Protein AF-A0A2H2ZVV7-F1 (afdb_monomer)

pLDDT: mean 85.09, std 10.77, range [51.97, 97.06]

Mean predicted aligned error: 5.55 Å

Secondary structure (DSSP, 8-state):
-PPPPPEEGGGS-SSPEEEEE-S-EEEEETTEEEEEES-EEEEE--SS------SS----STTSEEEETTEEPEEPSSSSS--EE-TTEESB--BTTBTTSPB-

Solvent-accessible surface area (backbone atoms only — not comparable to full-atom values): 6437 Å² total; per-residue (Å²): 132,84,86,67,76,74,40,52,39,80,74,36,47,84,75,63,44,78,39,83,39,72,58,42,38,38,34,33,48,95,92,40,80,77,48,78,45,46,83,47,73,46,78,41,52,35,94,62,78,84,82,76,90,61,104,63,93,82,77,58,47,74,90,44,54,41,28,52,69,84,40,67,53,48,49,40,54,63,86,82,68,49,48,66,42,46,93,36,42,31,42,75,51,55,31,70,66,35,92,73,32,67,70,80

Nearest PDB structures (foldseek):
  8awp-assembly1_A  TM=3.357E-01  e=6.241E+00  Thermotoga maritima
  8awo-assembly1_A  TM=3.394E-01  e=7.426E+00  Thermotoga maritima
  3cew-assembly1_A  TM=3.267E-01  e=7.426E+00  Bacteroides fragilis NCTC 9343
  4h87-assembly2_A  TM=2.292E-01  e=3.299E+00  Homo sapiens

Structure (mmCIF, N/CA/C/O backbone):
data_AF-A0A2H2ZVV7-F1
#
_entry.id   AF-A0A2H2ZVV7-F1
#
loop_
_atom_site.group_PDB
_atom_site.id
_atom_site.type_symbol
_atom_site.label_atom_id
_atom_site.label_alt_id
_atom_site.label_comp_id
_atom_site.label_asym_id
_atom_site.label_entity_id
_atom_site.label_seq_id
_atom_site.pdbx_PDB_ins_code
_atom_site.Cartn_x
_atom_site.Cartn_y
_atom_site.Cartn_z
_atom_site.occupancy
_atom_site.B_iso_or_equiv
_atom_site.auth_seq_id
_atom_site.auth_comp_id
_atom_site.auth_asym_id
_atom_site.auth_atom_id
_atom_site.pdbx_PDB_model_num
ATOM 1 N N . MET A 1 1 ? 1.346 17.778 11.876 1.00 51.97 1 MET A N 1
ATOM 2 C CA . MET A 1 1 ? 1.511 16.636 10.957 1.00 51.97 1 MET A CA 1
ATOM 3 C C . MET A 1 1 ? 2.997 16.360 10.882 1.00 51.97 1 MET A C 1
ATOM 5 O O . MET A 1 1 ? 3.740 17.299 10.630 1.00 51.97 1 MET A O 1
ATOM 9 N N . THR A 1 2 ? 3.435 15.151 11.218 1.00 62.09 2 THR A N 1
ATOM 10 C CA . THR A 1 2 ? 4.847 14.771 11.095 1.00 62.09 2 THR A CA 1
ATOM 11 C C . THR A 1 2 ? 5.166 14.650 9.611 1.00 62.09 2 THR A C 1
ATOM 13 O O . THR A 1 2 ? 4.434 13.977 8.887 1.00 62.09 2 THR A O 1
ATOM 16 N N . GLU A 1 3 ? 6.201 15.341 9.149 1.00 74.25 3 GLU A N 1
ATOM 17 C CA . GLU A 1 3 ? 6.655 15.251 7.763 1.00 74.25 3 GLU A CA 1
ATOM 18 C C . GLU A 1 3 ? 7.143 13.819 7.498 1.00 74.25 3 GLU A C 1
ATOM 20 O O . GLU A 1 3 ? 8.014 13.314 8.210 1.00 74.25 3 GLU A O 1
ATOM 25 N N . LYS A 1 4 ? 6.518 13.125 6.540 1.00 82.50 4 LYS A N 1
ATOM 26 C CA . LYS A 1 4 ? 6.884 11.749 6.185 1.00 82.50 4 LYS A CA 1
ATOM 27 C C . LYS A 1 4 ? 8.104 11.780 5.274 1.00 82.50 4 LYS A C 1
ATOM 29 O O . LYS A 1 4 ? 8.136 12.537 4.306 1.00 82.50 4 LYS A O 1
ATOM 34 N N . THR A 1 5 ? 9.096 10.942 5.557 1.00 89.62 5 THR A N 1
ATOM 35 C CA . THR A 1 5 ? 10.221 10.744 4.639 1.00 89.62 5 THR A CA 1
ATOM 36 C C . THR A 1 5 ? 9.702 10.184 3.319 1.00 89.62 5 THR A C 1
ATOM 38 O O . THR A 1 5 ? 9.052 9.141 3.307 1.00 89.62 5 THR A O 1
ATOM 41 N N . LYS A 1 6 ? 9.992 10.880 2.217 1.00 92.94 6 LYS A N 1
ATOM 42 C CA . LYS A 1 6 ? 9.621 10.436 0.873 1.00 92.94 6 LYS A CA 1
ATOM 43 C C . LYS A 1 6 ? 10.406 9.190 0.465 1.00 92.94 6 LYS A C 1
ATOM 45 O O . LYS A 1 6 ? 11.605 9.084 0.725 1.00 92.94 6 LYS A O 1
ATOM 50 N N . LEU A 1 7 ? 9.720 8.260 -0.188 1.00 92.44 7 LEU A N 1
ATOM 51 C CA . LEU A 1 7 ? 10.256 7.010 -0.704 1.00 92.44 7 LEU A CA 1
ATOM 52 C C . LEU A 1 7 ? 9.967 6.920 -2.196 1.00 92.44 7 LEU A C 1
ATOM 54 O O . LEU A 1 7 ? 8.820 6.957 -2.633 1.00 92.44 7 LEU A O 1
ATOM 58 N N . ASN A 1 8 ? 11.021 6.751 -2.978 1.00 91.75 8 ASN A N 1
ATOM 59 C CA . ASN A 1 8 ? 10.912 6.681 -4.421 1.00 91.75 8 ASN A CA 1
ATOM 60 C C . ASN A 1 8 ? 10.678 5.231 -4.873 1.00 91.75 8 ASN A C 1
ATOM 62 O O . ASN A 1 8 ? 11.524 4.371 -4.614 1.00 91.75 8 ASN A O 1
ATOM 66 N N . VAL A 1 9 ? 9.576 4.945 -5.574 1.00 89.56 9 VAL A N 1
ATOM 67 C CA . VAL A 1 9 ? 9.227 3.573 -6.005 1.00 89.56 9 VAL A CA 1
ATOM 68 C C . VAL A 1 9 ? 10.294 2.943 -6.909 1.00 89.56 9 VAL A C 1
ATOM 70 O O . VAL A 1 9 ? 10.529 1.734 -6.867 1.00 89.56 9 VAL A O 1
ATOM 73 N N . GLN A 1 10 ? 11.020 3.751 -7.687 1.00 89.94 10 GLN A N 1
ATOM 74 C CA . GLN A 1 10 ? 12.119 3.270 -8.527 1.00 89.94 10 GLN A CA 1
ATOM 75 C C . GLN A 1 10 ? 13.362 2.859 -7.728 1.00 89.94 10 GLN A C 1
ATOM 77 O O . GLN A 1 10 ? 14.210 2.151 -8.266 1.00 89.94 10 GLN A O 1
ATOM 82 N N . SER A 1 11 ? 13.469 3.261 -6.458 1.00 92.25 11 SER A N 1
ATOM 83 C CA . SER A 1 11 ? 14.570 2.862 -5.572 1.00 92.25 11 SER A CA 1
ATOM 84 C C . SER A 1 11 ? 14.353 1.502 -4.895 1.00 92.25 11 SER A C 1
ATOM 86 O O . SER A 1 11 ? 15.277 0.964 -4.283 1.00 92.25 11 SER A O 1
ATOM 88 N N . PHE A 1 12 ? 13.150 0.924 -4.994 1.00 90.94 12 PHE A N 1
ATOM 89 C CA . PHE A 1 12 ? 12.840 -0.365 -4.377 1.00 90.94 12 PHE A CA 1
ATOM 90 C C . PHE A 1 12 ? 13.555 -1.531 -5.081 1.00 90.94 12 PHE A C 1
ATOM 92 O O . PHE A 1 12 ? 13.735 -1.512 -6.302 1.00 90.94 12 PHE A O 1
ATOM 99 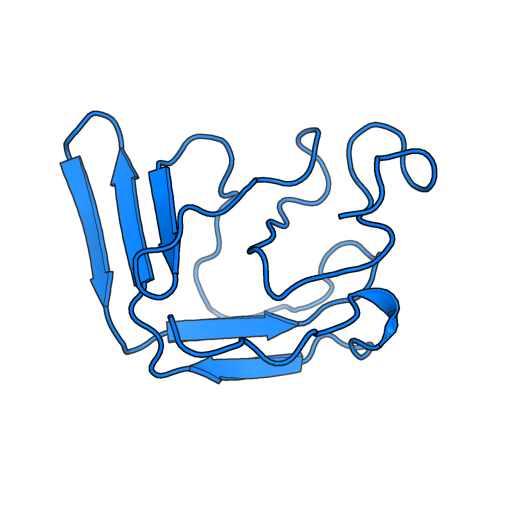N N . PRO A 1 13 ? 13.989 -2.557 -4.324 1.00 89.38 13 PRO A N 1
ATOM 100 C CA . PRO A 1 13 ? 14.871 -3.590 -4.848 1.00 89.38 13 PRO A CA 1
ATOM 101 C C . PRO A 1 13 ? 14.145 -4.597 -5.744 1.00 89.38 13 PRO A C 1
ATOM 103 O O . PRO A 1 13 ? 12.921 -4.743 -5.722 1.00 89.38 13 PRO A O 1
ATOM 106 N N . ARG A 1 14 ? 14.954 -5.356 -6.490 1.00 83.31 14 ARG A N 1
ATOM 107 C CA . ARG A 1 14 ? 14.548 -6.598 -7.147 1.00 83.31 14 ARG A CA 1
ATOM 108 C C . ARG A 1 14 ? 15.568 -7.703 -6.818 1.00 83.31 14 ARG A C 1
ATOM 110 O O . ARG A 1 14 ? 16.751 -7.477 -7.071 1.00 83.31 14 ARG A O 1
ATOM 117 N N . PRO A 1 15 ? 15.165 -8.884 -6.301 1.00 85.38 15 PRO A N 1
ATOM 118 C CA . PRO A 1 15 ? 13.795 -9.315 -5.990 1.00 85.38 15 PRO A CA 1
ATOM 119 C C . PRO A 1 15 ? 13.112 -8.420 -4.938 1.00 85.38 15 PRO A C 1
ATOM 121 O O . PRO A 1 15 ? 13.812 -7.702 -4.219 1.00 85.38 15 PRO A O 1
ATOM 124 N N . PRO A 1 16 ? 11.768 -8.422 -4.874 1.00 87.31 16 PRO A N 1
ATOM 125 C CA . PRO A 1 16 ? 11.031 -7.604 -3.920 1.00 87.31 16 PRO A CA 1
ATOM 126 C C . PRO A 1 16 ? 11.472 -7.881 -2.488 1.00 87.31 16 PRO A C 1
ATOM 128 O O . PRO A 1 16 ? 11.738 -9.023 -2.102 1.00 87.31 16 PRO A O 1
ATOM 131 N N . ARG A 1 17 ? 11.514 -6.822 -1.685 1.00 88.94 17 ARG A N 1
ATOM 132 C CA . ARG A 1 17 ? 11.879 -6.904 -0.272 1.00 88.94 17 ARG A CA 1
ATOM 133 C C . ARG A 1 17 ? 10.615 -6.939 0.571 1.00 88.94 17 ARG A C 1
ATOM 135 O O . ARG A 1 17 ? 9.772 -6.055 0.465 1.00 88.94 17 ARG A O 1
ATOM 142 N N . LEU A 1 18 ? 10.501 -7.961 1.412 1.00 88.69 18 LEU A N 1
ATOM 143 C CA . LEU A 1 18 ? 9.406 -8.102 2.362 1.00 88.69 18 LEU A CA 1
ATOM 144 C C . LEU A 1 18 ? 9.872 -7.644 3.743 1.00 88.69 18 LEU A C 1
ATOM 146 O O . LEU A 1 18 ? 10.752 -8.266 4.335 1.00 88.69 18 LEU A O 1
ATOM 150 N N . GLU A 1 19 ? 9.265 -6.587 4.264 1.00 91.81 19 GLU A N 1
ATOM 151 C CA . GLU A 1 19 ? 9.626 -6.007 5.556 1.00 91.81 19 GLU A CA 1
ATOM 152 C C . GLU A 1 19 ? 8.490 -6.160 6.551 1.00 91.81 19 GLU A C 1
ATOM 154 O O . GLU A 1 19 ? 7.329 -5.944 6.214 1.00 91.81 19 GLU A O 1
ATOM 159 N N . LYS A 1 20 ? 8.807 -6.526 7.794 1.00 93.50 20 LYS A N 1
ATOM 160 C CA . LYS A 1 20 ? 7.815 -6.464 8.866 1.00 93.50 20 LYS A CA 1
ATOM 161 C C . LYS A 1 20 ? 7.560 -4.997 9.208 1.00 93.50 20 LYS A C 1
ATOM 163 O O . LYS A 1 20 ? 8.510 -4.228 9.326 1.00 93.50 20 LYS A O 1
ATOM 168 N N . THR A 1 21 ? 6.299 -4.624 9.382 1.00 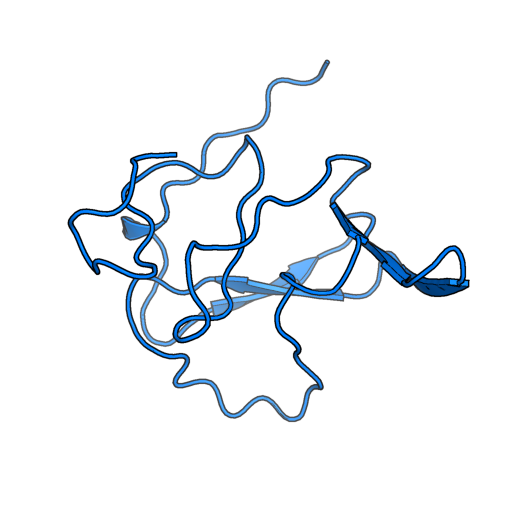93.62 21 THR A N 1
ATOM 169 C CA . THR A 1 21 ? 5.916 -3.255 9.717 1.00 93.62 21 THR A CA 1
ATOM 170 C C . THR A 1 21 ? 4.977 -3.230 10.911 1.00 93.62 21 THR A C 1
ATOM 172 O O . THR A 1 21 ? 4.121 -4.101 11.045 1.00 93.62 21 THR A O 1
ATOM 175 N N . SER A 1 22 ? 5.168 -2.234 11.776 1.00 95.94 22 SER A N 1
ATOM 176 C CA . SER A 1 22 ? 4.296 -1.939 12.916 1.00 95.94 22 SER A CA 1
ATOM 177 C C . SER A 1 22 ? 3.299 -0.820 12.619 1.00 95.94 22 SER A C 1
ATOM 179 O O . SER A 1 22 ? 2.693 -0.284 13.542 1.00 95.94 22 SER A O 1
ATOM 181 N N . ARG A 1 23 ? 3.199 -0.399 11.356 1.00 94.81 23 ARG A N 1
ATOM 182 C CA . ARG A 1 23 ? 2.254 0.627 10.915 1.00 94.81 23 ARG A CA 1
ATOM 183 C C . ARG A 1 23 ? 0.829 0.133 11.105 1.00 94.81 23 ARG A C 1
ATOM 185 O O . ARG A 1 23 ? 0.565 -1.060 10.952 1.00 94.81 23 ARG A O 1
ATOM 192 N N . HIS A 1 24 ? -0.078 1.047 11.424 1.00 97.00 24 HIS A N 1
ATOM 193 C CA . HIS A 1 24 ? -1.481 0.705 11.623 1.00 97.00 24 HIS A CA 1
ATOM 194 C C . HIS A 1 24 ? -2.144 0.479 10.267 1.00 97.00 24 HIS A C 1
ATOM 196 O O . HIS A 1 24 ? -2.284 1.416 9.483 1.00 97.00 24 HIS A O 1
ATOM 202 N N . LEU A 1 25 ? -2.535 -0.760 9.979 1.00 95.62 25 LEU A N 1
ATOM 203 C CA . LEU A 1 25 ? -3.240 -1.118 8.756 1.00 95.62 25 LEU A CA 1
ATOM 204 C C . LEU A 1 25 ? -4.705 -1.380 9.060 1.00 95.62 25 LEU A C 1
ATOM 206 O O . LEU A 1 25 ? -5.021 -2.196 9.927 1.00 95.62 25 LEU A O 1
ATOM 210 N N . ARG A 1 26 ? -5.589 -0.747 8.289 1.00 96.50 26 ARG A N 1
ATOM 211 C CA . ARG A 1 26 ? -7.032 -0.968 8.383 1.00 96.50 26 ARG A CA 1
ATOM 212 C C . ARG A 1 26 ? -7.633 -1.212 7.009 1.00 96.50 26 ARG A C 1
ATOM 214 O O . ARG A 1 26 ? -7.318 -0.492 6.066 1.00 96.50 26 ARG A O 1
ATOM 221 N N . ILE A 1 27 ? -8.489 -2.224 6.905 1.00 95.50 27 ILE A N 1
ATOM 222 C CA . ILE A 1 27 ? -9.166 -2.620 5.668 1.00 95.50 27 ILE A CA 1
ATOM 223 C C . ILE A 1 27 ? -10.657 -2.773 5.958 1.00 95.50 27 ILE A C 1
ATOM 225 O O . ILE A 1 27 ? -11.056 -3.572 6.810 1.00 95.50 27 ILE A O 1
ATOM 229 N N . THR A 1 28 ? -11.484 -2.041 5.219 1.00 95.88 28 THR A N 1
ATOM 230 C CA . THR A 1 28 ? -12.946 -2.106 5.300 1.00 95.88 28 THR A CA 1
ATOM 231 C C . THR A 1 28 ? -13.563 -2.352 3.924 1.00 95.88 28 THR A C 1
ATOM 233 O O . THR A 1 28 ? -13.026 -1.926 2.902 1.00 95.88 28 THR A O 1
ATOM 236 N N . TYR A 1 29 ? -14.711 -3.026 3.880 1.00 94.50 29 TYR A N 1
ATOM 237 C CA . TYR A 1 29 ? -15.503 -3.218 2.664 1.00 94.50 29 TYR A CA 1
ATOM 238 C C . TYR A 1 29 ? -16.986 -3.083 2.972 1.00 94.50 29 TYR A C 1
ATOM 240 O O . TYR A 1 29 ? -17.511 -3.849 3.777 1.00 94.50 29 TYR A O 1
ATOM 248 N N . LYS A 1 30 ? -17.666 -2.132 2.316 1.00 93.44 30 LYS A N 1
ATOM 249 C CA . LYS A 1 30 ? -19.101 -1.861 2.530 1.00 93.44 30 LYS A CA 1
ATOM 250 C C . LYS A 1 30 ? -19.445 -1.751 4.024 1.00 93.44 30 LYS A C 1
ATOM 252 O O . LYS A 1 30 ? -20.317 -2.463 4.514 1.00 93.44 30 LYS A O 1
ATOM 257 N N . ASP A 1 31 ? -18.684 -0.919 4.734 1.00 90.75 31 ASP A N 1
ATOM 258 C CA . ASP A 1 31 ? -18.810 -0.660 6.177 1.00 90.75 31 ASP A CA 1
ATOM 259 C C . ASP A 1 31 ? -18.504 -1.851 7.107 1.00 90.75 31 ASP A C 1
ATOM 261 O O . ASP A 1 31 ? -18.660 -1.747 8.323 1.00 90.75 31 ASP A O 1
ATOM 265 N N . VAL A 1 32 ? -18.013 -2.973 6.571 1.00 96.12 32 VAL A N 1
ATOM 266 C CA . VAL A 1 32 ? -17.545 -4.122 7.358 1.00 96.12 32 VAL A CA 1
ATOM 267 C C . VAL A 1 32 ? -16.029 -4.061 7.510 1.00 96.12 32 VAL A C 1
ATOM 269 O O . VAL A 1 32 ? -15.302 -3.982 6.518 1.00 96.12 32 VAL A O 1
ATOM 272 N N . GLU A 1 33 ? -15.540 -4.126 8.747 1.00 96.00 33 GLU A N 1
ATOM 273 C CA . GLU A 1 33 ? -14.109 -4.244 9.029 1.00 96.00 33 GLU A CA 1
ATOM 274 C C . GLU A 1 33 ? -13.617 -5.659 8.719 1.00 96.00 33 GLU A C 1
ATOM 276 O O . GLU A 1 33 ? -14.112 -6.645 9.264 1.00 96.00 33 GLU A O 1
ATOM 281 N N . ILE A 1 34 ? -12.652 -5.744 7.805 1.00 94.75 34 ILE A N 1
ATOM 282 C CA . ILE A 1 34 ? -12.025 -6.998 7.382 1.00 94.75 34 ILE A CA 1
ATOM 283 C C . ILE A 1 34 ? -10.765 -7.257 8.209 1.00 94.75 34 ILE A C 1
ATOM 285 O O . ILE A 1 34 ? -10.497 -8.397 8.584 1.00 94.75 34 ILE A O 1
ATOM 289 N N . ALA A 1 35 ? -9.993 -6.202 8.487 1.00 94.50 35 ALA A N 1
ATOM 290 C CA . ALA A 1 35 ? -8.803 -6.261 9.325 1.00 94.50 35 ALA A CA 1
ATOM 291 C C . ALA A 1 35 ? -8.456 -4.888 9.923 1.00 94.50 35 ALA A C 1
ATOM 293 O O . ALA A 1 35 ? -8.565 -3.865 9.247 1.00 94.50 35 ALA A O 1
ATOM 294 N N . ASP A 1 36 ? -7.959 -4.907 11.158 1.00 96.75 36 ASP A N 1
ATOM 295 C CA . ASP A 1 36 ? -7.296 -3.803 11.855 1.00 96.75 36 ASP A CA 1
ATOM 296 C C . ASP A 1 36 ? -6.086 -4.401 12.595 1.00 96.75 36 ASP A C 1
ATOM 298 O O . ASP A 1 36 ? -6.240 -5.312 13.414 1.00 96.75 36 ASP A O 1
ATOM 302 N N . THR A 1 37 ? -4.863 -4.007 12.226 1.00 95.88 37 THR A N 1
ATOM 303 C CA . THR A 1 37 ? -3.647 -4.647 12.745 1.00 95.88 37 THR A CA 1
ATOM 304 C C . THR A 1 37 ? -2.426 -3.732 12.729 1.00 95.88 37 THR A C 1
ATOM 306 O O . THR A 1 37 ? -2.318 -2.815 11.921 1.00 95.88 37 THR A O 1
ATOM 309 N N . HIS A 1 38 ? -1.470 -4.034 13.607 1.00 97.06 38 HIS A N 1
ATOM 310 C CA . HIS A 1 38 ? -0.094 -3.521 13.569 1.00 97.06 38 HIS A CA 1
ATOM 311 C C . HIS A 1 38 ? 0.922 -4.653 13.310 1.00 97.06 38 HIS A C 1
ATOM 313 O O . HIS A 1 38 ? 2.125 -4.452 13.429 1.00 97.06 38 HIS A O 1
ATOM 319 N N . ASP A 1 39 ? 0.459 -5.869 13.007 1.00 94.62 39 ASP A N 1
ATOM 320 C CA . ASP A 1 39 ? 1.302 -7.027 12.700 1.00 94.62 39 ASP A CA 1
ATOM 321 C C . ASP A 1 39 ? 1.141 -7.396 11.227 1.00 94.62 39 ASP A C 1
ATOM 323 O O . ASP A 1 39 ? 0.354 -8.267 10.851 1.00 94.62 39 ASP A O 1
ATOM 327 N N . ALA A 1 40 ? 1.864 -6.669 10.378 1.00 91.38 40 ALA A N 1
ATOM 328 C CA . ALA A 1 40 ? 1.772 -6.809 8.936 1.00 91.38 40 ALA A CA 1
ATOM 329 C C . ALA A 1 40 ? 3.147 -6.831 8.267 1.00 91.38 40 ALA A C 1
ATOM 331 O O . ALA A 1 40 ? 4.194 -6.608 8.883 1.00 91.38 40 ALA A O 1
ATOM 332 N N . TYR A 1 41 ? 3.130 -7.118 6.969 1.00 91.00 41 TYR A N 1
ATOM 333 C CA . TYR A 1 41 ? 4.313 -7.083 6.126 1.00 91.00 41 TYR A CA 1
ATOM 334 C C . TYR A 1 41 ? 4.093 -6.134 4.957 1.00 91.00 41 TYR A C 1
ATOM 336 O O . TYR A 1 41 ? 3.028 -6.129 4.344 1.00 91.00 41 TYR A O 1
ATOM 344 N N . TRP A 1 42 ? 5.128 -5.374 4.628 1.00 90.44 42 TRP A N 1
ATOM 345 C CA . TRP A 1 42 ? 5.171 -4.494 3.479 1.00 90.44 42 TRP A CA 1
ATOM 346 C C . TRP A 1 42 ? 6.049 -5.109 2.395 1.00 90.44 42 TRP A C 1
ATOM 348 O O . TRP A 1 42 ? 7.215 -5.427 2.631 1.00 90.44 42 TRP A O 1
ATOM 358 N N . MET A 1 43 ? 5.473 -5.316 1.213 1.00 88.31 43 MET A N 1
ATOM 359 C CA . MET A 1 43 ? 6.200 -5.781 0.039 1.00 88.31 43 MET A CA 1
ATOM 360 C C . MET A 1 43 ? 6.620 -4.570 -0.794 1.00 88.31 43 MET A C 1
ATOM 362 O O . MET A 1 43 ? 5.780 -3.884 -1.369 1.00 88.31 43 MET A O 1
ATOM 366 N N . LEU A 1 44 ? 7.923 -4.314 -0.826 1.00 89.06 44 LEU A N 1
ATOM 367 C CA . LEU A 1 44 ? 8.541 -3.224 -1.569 1.00 89.06 44 LEU A CA 1
ATOM 368 C C . LEU A 1 44 ? 9.075 -3.771 -2.887 1.00 89.06 44 LEU A C 1
ATOM 370 O O . LEU A 1 44 ? 10.083 -4.485 -2.908 1.00 89.06 44 LEU A O 1
ATOM 374 N N . GLU A 1 45 ? 8.392 -3.432 -3.974 1.00 84.75 45 GLU A N 1
ATOM 375 C CA . GLU A 1 45 ? 8.753 -3.830 -5.329 1.00 84.75 45 GLU A CA 1
ATOM 376 C C . GLU A 1 45 ? 8.754 -2.620 -6.255 1.00 84.75 45 GLU A C 1
ATOM 378 O O . GLU A 1 45 ? 7.934 -1.712 -6.132 1.00 84.75 45 GLU A O 1
ATOM 383 N N . THR A 1 46 ? 9.699 -2.624 -7.189 1.00 83.88 46 THR A N 1
ATOM 384 C CA . THR A 1 46 ? 9.716 -1.683 -8.306 1.00 83.88 46 THR A CA 1
ATOM 385 C C . THR A 1 46 ? 8.646 -2.068 -9.353 1.00 83.88 46 THR A C 1
ATOM 387 O O . THR A 1 46 ? 7.632 -2.686 -9.052 1.00 83.88 46 THR A O 1
ATOM 390 N N . HIS A 1 47 ? 8.831 -1.725 -10.624 1.00 77.19 47 HIS A N 1
ATOM 391 C CA . HIS A 1 47 ? 7.787 -1.770 -11.651 1.00 77.19 47 HIS A CA 1
ATOM 392 C C . HIS A 1 47 ? 7.463 -3.123 -12.305 1.00 77.19 47 HIS A C 1
ATOM 394 O O . HIS A 1 47 ? 7.024 -3.150 -13.467 1.00 77.19 47 HIS A O 1
ATOM 400 N N . HIS A 1 48 ? 7.769 -4.240 -11.663 1.00 68.06 48 HIS A N 1
ATOM 401 C CA . HIS A 1 48 ? 7.585 -5.559 -12.264 1.00 68.06 48 HIS A CA 1
ATOM 402 C C . HIS A 1 48 ? 6.477 -6.327 -11.551 1.00 68.06 48 HIS A C 1
ATOM 404 O O . HIS A 1 48 ? 6.274 -6.109 -10.362 1.00 68.06 48 HIS A O 1
ATOM 410 N N . PRO A 1 49 ? 5.742 -7.200 -12.269 1.00 63.59 49 PRO A N 1
ATOM 411 C CA . PRO A 1 49 ? 4.751 -8.046 -11.624 1.00 63.59 49 PRO A CA 1
ATOM 412 C C . PRO A 1 49 ? 5.427 -8.853 -10.510 1.00 63.59 49 PRO A C 1
ATOM 414 O O . PRO A 1 49 ? 6.554 -9.329 -10.720 1.00 63.59 49 PRO A O 1
ATOM 417 N N . PRO A 1 50 ? 4.758 -9.002 -9.355 1.00 61.50 50 PRO A N 1
ATOM 418 C CA . PRO A 1 50 ? 5.387 -9.564 -8.183 1.00 61.50 50 PRO A CA 1
ATOM 419 C C . PRO A 1 50 ? 5.893 -10.972 -8.446 1.00 61.50 50 PRO A C 1
ATOM 421 O O . PRO A 1 50 ? 5.148 -11.875 -8.822 1.00 61.50 50 PRO A O 1
ATOM 424 N N . SER A 1 51 ? 7.198 -11.145 -8.253 1.00 60.69 51 SER A N 1
ATOM 425 C CA . SER A 1 51 ? 7.869 -12.448 -8.367 1.00 60.69 51 SER A CA 1
ATOM 426 C C . SER A 1 51 ? 7.890 -13.221 -7.044 1.00 60.69 51 SER A C 1
ATOM 428 O O . SER A 1 51 ? 8.325 -14.371 -7.001 1.00 60.69 51 SER A O 1
ATOM 430 N N . ALA A 1 52 ? 7.420 -12.604 -5.955 1.00 61.19 52 ALA A N 1
ATOM 431 C CA . ALA A 1 52 ? 7.471 -13.175 -4.618 1.00 61.19 52 ALA A CA 1
ATOM 432 C C . ALA A 1 52 ? 6.436 -14.293 -4.413 1.00 61.19 52 ALA A C 1
ATOM 434 O O . ALA A 1 52 ? 5.251 -14.043 -4.197 1.00 61.19 52 ALA A O 1
ATOM 435 N N . SER A 1 53 ? 6.912 -15.535 -4.340 1.00 57.44 53 SER A N 1
ATOM 436 C CA . SER A 1 53 ? 6.191 -16.651 -3.725 1.00 57.44 53 SER A CA 1
ATOM 437 C C . SER A 1 53 ? 6.262 -16.525 -2.199 1.00 57.44 53 SER A C 1
ATOM 439 O O . SER A 1 53 ? 7.093 -17.156 -1.544 1.00 57.44 53 SER A O 1
ATOM 441 N N . SER A 1 54 ? 5.435 -15.662 -1.612 1.00 65.88 54 SER A N 1
ATOM 442 C CA . SER A 1 54 ? 5.259 -15.644 -0.157 1.00 65.88 54 SER A CA 1
ATOM 443 C C . SER A 1 54 ? 4.106 -16.575 0.227 1.00 65.88 54 SER A C 1
ATOM 445 O O . SER A 1 54 ? 3.067 -16.547 -0.423 1.00 65.88 54 SER A O 1
ATOM 447 N N . ASN A 1 55 ? 4.255 -17.386 1.283 1.00 76.00 55 ASN A N 1
ATOM 448 C CA . ASN A 1 55 ? 3.153 -18.179 1.857 1.00 76.00 55 ASN A CA 1
ATOM 449 C C . ASN A 1 55 ? 2.192 -17.278 2.663 1.00 76.00 55 ASN A C 1
ATOM 451 O O . ASN A 1 55 ? 1.910 -17.522 3.835 1.00 76.00 55 ASN A O 1
ATOM 455 N N . ARG A 1 56 ? 1.803 -16.145 2.073 1.00 76.75 56 ARG A N 1
ATOM 456 C CA . ARG A 1 56 ? 1.005 -15.089 2.689 1.00 76.75 56 ARG A CA 1
ATOM 457 C C . ARG A 1 56 ? -0.123 -14.727 1.744 1.00 76.75 56 ARG A C 1
ATOM 459 O O . ARG A 1 56 ? 0.052 -14.727 0.529 1.00 76.75 56 ARG A O 1
ATOM 466 N N . LEU A 1 57 ? -1.265 -14.397 2.326 1.00 76.88 57 LEU A N 1
ATOM 467 C CA . LEU A 1 57 ? -2.382 -13.844 1.585 1.00 76.88 57 LEU A CA 1
ATOM 468 C C . LEU A 1 57 ? -2.061 -12.399 1.180 1.00 76.88 57 LEU A C 1
ATOM 470 O O . LEU A 1 57 ? -1.659 -11.596 2.021 1.00 76.88 57 LEU A O 1
ATOM 474 N N . SER A 1 58 ? -2.267 -12.078 -0.093 1.00 80.06 58 SER A N 1
ATOM 475 C CA . SER A 1 58 ? -2.235 -10.719 -0.634 1.00 80.06 58 SER A CA 1
ATOM 476 C C . SER A 1 58 ? -3.485 -10.480 -1.483 1.00 80.06 58 SER A C 1
ATOM 478 O O . SER A 1 58 ? -4.058 -11.414 -2.045 1.00 80.06 58 SER A O 1
ATOM 480 N N . PHE A 1 59 ? -3.938 -9.230 -1.551 1.00 78.62 59 PHE A N 1
ATOM 481 C CA . PHE A 1 59 ? -5.091 -8.828 -2.351 1.00 78.62 59 PHE A CA 1
ATOM 482 C C . PHE A 1 59 ? -4.893 -7.414 -2.900 1.00 78.62 59 PHE A C 1
ATOM 484 O O . PHE A 1 59 ? -4.079 -6.639 -2.399 1.00 78.62 59 PHE A O 1
ATOM 491 N N . TYR A 1 60 ? -5.640 -7.093 -3.951 1.00 84.88 60 TYR A N 1
ATOM 492 C CA . TYR A 1 60 ? -5.589 -5.799 -4.623 1.00 84.88 60 TYR A CA 1
ATOM 493 C C . TYR A 1 60 ? -6.343 -4.778 -3.787 1.00 84.88 60 TYR A C 1
ATOM 495 O O . TYR A 1 60 ? -7.457 -5.078 -3.376 1.00 84.88 60 TYR A O 1
ATOM 503 N N . ALA A 1 61 ? -5.793 -3.579 -3.588 1.00 87.50 61 ALA A N 1
ATOM 504 C CA . ALA A 1 61 ? -6.443 -2.544 -2.780 1.00 87.50 61 ALA A CA 1
ATOM 505 C C . ALA A 1 61 ? -7.725 -1.977 -3.423 1.00 87.50 61 ALA A C 1
ATOM 507 O O . ALA A 1 61 ? -8.640 -1.607 -2.704 1.00 87.50 61 ALA A O 1
ATOM 508 N N . GLY A 1 62 ? -7.823 -1.959 -4.758 1.00 85.94 62 GLY A N 1
ATOM 509 C CA . GLY A 1 62 ? -8.878 -1.260 -5.513 1.00 85.94 62 GLY A CA 1
ATOM 510 C C . GLY A 1 62 ? -10.335 -1.426 -5.036 1.00 85.94 62 GLY A C 1
ATOM 511 O O . GLY A 1 62 ? -11.036 -0.420 -4.963 1.00 85.94 62 GLY A O 1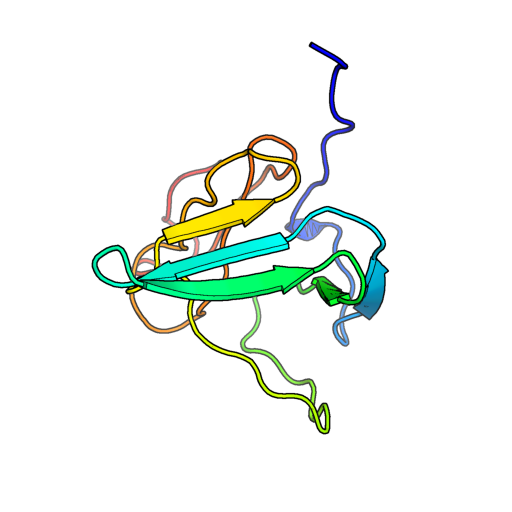
ATOM 512 N N . PRO A 1 63 ? -10.829 -2.639 -4.723 1.00 89.12 63 PRO A N 1
ATOM 513 C CA . PRO A 1 63 ? -12.211 -2.826 -4.282 1.00 89.12 63 PRO A CA 1
ATOM 514 C C . PRO A 1 63 ? -12.443 -2.591 -2.777 1.00 89.12 63 PRO A C 1
ATOM 516 O O . PRO A 1 63 ? -13.578 -2.749 -2.329 1.00 89.12 63 PRO A O 1
ATOM 519 N N . TRP A 1 64 ? -11.414 -2.236 -2.004 1.00 92.44 64 TRP A N 1
ATOM 520 C CA . TRP A 1 64 ? -11.474 -2.067 -0.548 1.00 92.44 64 TRP A CA 1
ATOM 521 C C . TRP A 1 64 ? -11.147 -0.627 -0.151 1.00 92.44 64 TRP A C 1
ATOM 523 O O . TRP A 1 64 ? -10.405 0.074 -0.838 1.00 92.44 64 TRP A O 1
ATOM 533 N N . ASP A 1 65 ? -11.635 -0.209 1.011 1.00 94.31 65 ASP A N 1
ATOM 534 C CA . ASP A 1 65 ? -11.133 0.988 1.672 1.00 94.31 65 ASP A CA 1
ATOM 535 C C . ASP A 1 65 ? -9.978 0.583 2.590 1.00 94.31 65 ASP A C 1
ATOM 537 O O . ASP A 1 65 ? -10.175 -0.042 3.634 1.00 94.31 65 ASP A O 1
ATOM 541 N N . CYS A 1 66 ? -8.761 0.907 2.162 1.00 95.31 66 CYS A N 1
ATOM 542 C CA . CYS A 1 66 ? -7.526 0.566 2.858 1.00 95.31 66 CYS A CA 1
ATOM 543 C C . CYS A 1 66 ? -6.852 1.824 3.418 1.00 95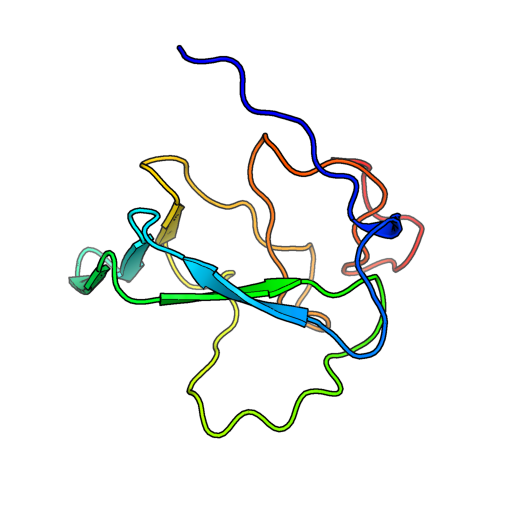.31 66 CYS A C 1
ATOM 545 O O . CYS A 1 66 ? -6.793 2.860 2.750 1.00 95.31 66 CYS A O 1
ATOM 547 N N . PHE A 1 67 ? -6.293 1.707 4.621 1.00 95.69 67 PHE A N 1
ATOM 548 C CA . PHE A 1 67 ? -5.597 2.784 5.315 1.00 95.69 67 PHE A CA 1
ATOM 549 C C . PHE A 1 67 ? -4.256 2.315 5.876 1.00 95.69 67 PHE A C 1
ATOM 551 O O . PHE A 1 67 ? -4.136 1.181 6.345 1.00 95.69 67 PHE A O 1
ATOM 558 N N . VAL A 1 68 ? -3.277 3.218 5.874 1.00 95.75 68 VAL A N 1
ATOM 559 C CA . VAL A 1 68 ? -1.962 3.047 6.490 1.00 95.75 68 VAL A CA 1
ATOM 560 C C . VAL A 1 68 ? -1.686 4.240 7.401 1.00 95.75 68 VAL A C 1
ATOM 562 O O . VAL A 1 68 ? -1.613 5.376 6.940 1.00 95.75 68 VAL A O 1
ATOM 565 N N . ASP A 1 69 ? -1.547 4.001 8.703 1.00 95.81 6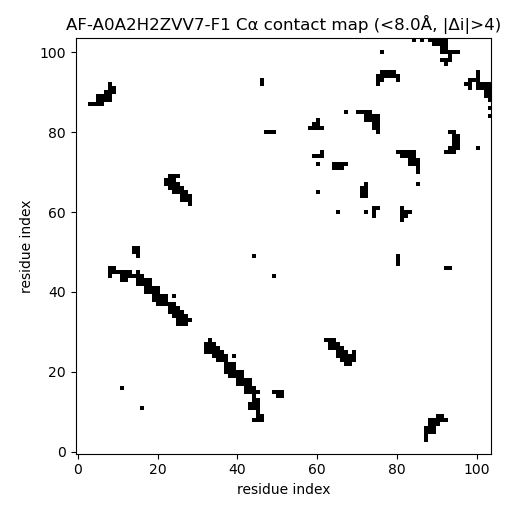9 ASP A N 1
ATOM 566 C CA . ASP A 1 69 ? -1.407 5.045 9.729 1.00 95.81 69 ASP A CA 1
ATOM 567 C C . ASP A 1 69 ? -2.518 6.112 9.638 1.00 95.81 69 ASP A C 1
ATOM 569 O O . ASP A 1 69 ? -2.277 7.315 9.760 1.00 95.81 69 ASP A O 1
ATOM 573 N N . GLY A 1 70 ? -3.745 5.662 9.357 1.00 95.50 70 GLY A N 1
ATOM 574 C CA . GLY A 1 70 ? -4.922 6.516 9.165 1.00 95.50 70 GLY A CA 1
ATOM 575 C C . GLY A 1 70 ? -4.989 7.248 7.818 1.00 95.50 70 GLY A C 1
ATOM 576 O O . GLY A 1 70 ? -5.993 7.897 7.535 1.00 95.50 70 GLY A O 1
ATOM 577 N N . GLU A 1 71 ? -3.971 7.136 6.965 1.00 96.31 71 GLU A N 1
ATOM 578 C CA . GLU A 1 71 ? -3.988 7.683 5.609 1.00 96.31 71 GLU A CA 1
ATOM 579 C C . GLU A 1 71 ? -4.625 6.693 4.636 1.00 96.31 71 GLU A C 1
ATOM 581 O O . GLU A 1 71 ? -4.223 5.532 4.583 1.00 96.31 71 GLU A O 1
ATOM 586 N N . ARG A 1 72 ? -5.598 7.149 3.842 1.00 95.00 72 ARG A N 1
ATOM 587 C CA . ARG A 1 72 ? -6.214 6.321 2.800 1.00 95.00 72 ARG A CA 1
ATOM 588 C C . ARG A 1 72 ? -5.202 6.044 1.690 1.00 95.00 72 ARG A C 1
ATOM 590 O O . ARG A 1 72 ? -4.544 6.967 1.223 1.00 95.00 72 ARG A O 1
ATOM 597 N N . VAL A 1 73 ? -5.102 4.788 1.268 1.00 93.44 73 VAL A N 1
ATOM 598 C CA . VAL A 1 73 ? -4.244 4.417 0.136 1.00 93.44 73 VAL A CA 1
ATOM 599 C C . VAL A 1 73 ? -4.929 4.748 -1.185 1.00 93.44 73 VAL A C 1
ATOM 601 O O . VAL A 1 73 ? -6.143 4.572 -1.322 1.00 93.44 73 VAL A O 1
ATOM 604 N N . ASP A 1 74 ? -4.137 5.134 -2.178 1.00 91.06 74 ASP A N 1
ATOM 605 C CA . ASP A 1 74 ? -4.591 5.262 -3.557 1.00 91.06 74 ASP A CA 1
ATOM 606 C C . ASP A 1 74 ? -4.151 4.027 -4.357 1.00 91.06 74 ASP A C 1
ATOM 608 O O . ASP A 1 74 ? -2.951 3.753 -4.471 1.00 91.06 74 ASP A O 1
ATOM 612 N N . PRO A 1 75 ? -5.090 3.226 -4.892 1.00 89.19 75 PRO A N 1
ATOM 613 C CA . PRO A 1 75 ? -4.743 2.067 -5.701 1.00 89.19 75 PRO A CA 1
ATOM 614 C C . PRO A 1 75 ? -4.090 2.500 -7.015 1.00 89.19 75 PRO A C 1
ATOM 616 O O . PRO A 1 75 ? -4.449 3.521 -7.605 1.00 89.19 75 PRO A O 1
ATOM 619 N N . GLN A 1 76 ? -3.161 1.683 -7.512 1.00 85.56 76 GLN A N 1
ATOM 620 C CA . GLN A 1 76 ? -2.610 1.875 -8.849 1.00 85.56 76 GLN A CA 1
ATOM 621 C C . GLN A 1 76 ? -3.727 1.858 -9.900 1.00 85.56 76 GLN A C 1
ATOM 623 O O . GLN A 1 76 ? -4.641 1.034 -9.801 1.00 85.56 76 GLN A O 1
ATOM 628 N N . PRO A 1 77 ? -3.663 2.720 -10.931 1.00 80.88 77 PRO A N 1
ATOM 629 C CA . PRO A 1 77 ? -4.637 2.687 -12.012 1.00 80.88 77 PRO A CA 1
ATOM 630 C C . PRO A 1 77 ? -4.677 1.312 -12.694 1.00 80.88 77 PRO A C 1
ATOM 632 O O . PRO A 1 77 ? -3.642 0.768 -13.066 1.00 80.88 77 PRO A O 1
ATOM 635 N N . GLY A 1 78 ? -5.873 0.778 -12.941 1.00 81.44 78 GLY A N 1
ATOM 636 C CA . GLY A 1 78 ? -6.053 -0.516 -13.610 1.00 81.44 78 GLY A CA 1
ATOM 637 C C . GLY A 1 78 ? -6.026 -1.721 -12.663 1.00 81.44 78 GLY A C 1
ATOM 638 O O . GLY A 1 78 ? -6.074 -1.585 -11.447 1.00 81.44 78 GLY A O 1
ATOM 639 N N . ASP A 1 79 ? -6.003 -2.920 -13.241 1.00 77.31 79 ASP A N 1
ATOM 640 C CA . ASP A 1 79 ? -6.224 -4.199 -12.551 1.00 77.31 79 ASP A CA 1
ATOM 641 C C . ASP A 1 79 ? -5.091 -5.216 -12.774 1.00 77.31 79 ASP A C 1
ATOM 643 O O . ASP A 1 79 ? -5.244 -6.392 -12.455 1.00 77.31 79 ASP A O 1
ATOM 647 N N . PHE A 1 80 ? -3.940 -4.772 -13.293 1.00 78.12 80 PHE A N 1
ATOM 648 C CA . PHE A 1 80 ? -2.822 -5.661 -13.626 1.00 78.12 80 PHE A CA 1
ATOM 649 C C . PHE A 1 80 ? -1.737 -5.753 -12.540 1.00 78.12 80 PHE A C 1
ATOM 651 O O . PHE A 1 80 ? -1.246 -6.842 -12.257 1.00 78.12 80 PHE A O 1
ATOM 658 N N . TYR A 1 81 ? -1.322 -4.623 -11.953 1.00 78.38 81 TYR A N 1
ATOM 659 C CA . TYR A 1 81 ? -0.176 -4.587 -11.028 1.00 78.38 81 TYR A CA 1
ATOM 660 C C . TYR A 1 81 ? -0.572 -4.735 -9.553 1.00 78.38 81 TYR A C 1
ATOM 662 O O . TYR A 1 81 ? 0.216 -5.238 -8.757 1.00 78.38 81 TYR A O 1
ATOM 670 N N . GLY A 1 82 ? -1.786 -4.314 -9.182 1.00 80.62 82 GLY A N 1
ATOM 671 C CA . GLY A 1 82 ? -2.331 -4.486 -7.830 1.00 80.62 82 GLY A CA 1
ATOM 672 C C . GLY A 1 82 ? -1.628 -3.700 -6.720 1.00 80.62 82 GLY A C 1
ATOM 673 O O . GLY A 1 82 ? -1.956 -3.899 -5.549 1.00 80.62 82 GLY A O 1
ATOM 674 N N . GLY A 1 83 ? -0.687 -2.815 -7.062 1.00 84.88 83 GLY A N 1
ATOM 675 C CA . GLY A 1 83 ? -0.031 -1.937 -6.102 1.00 84.88 83 GLY A CA 1
ATOM 676 C C . GLY A 1 83 ? -0.931 -0.792 -5.637 1.00 84.88 83 GLY A C 1
ATOM 677 O O . GLY A 1 83 ? -2.045 -0.589 -6.124 1.00 84.88 83 GLY A O 1
ATOM 678 N N . TRP A 1 84 ? -0.418 -0.012 -4.696 1.00 89.12 84 TRP A N 1
ATOM 679 C CA . TRP A 1 84 ? -1.070 1.165 -4.128 1.00 89.12 84 TRP A CA 1
ATOM 680 C C . TRP A 1 84 ? -0.008 2.119 -3.576 1.00 89.12 84 TRP A C 1
ATOM 682 O O . TRP A 1 84 ? 1.152 1.730 -3.417 1.00 89.12 84 TRP A O 1
ATOM 692 N N . VAL A 1 85 ? -0.399 3.360 -3.299 1.00 91.75 85 VAL A N 1
ATOM 693 C CA . VAL A 1 85 ? 0.484 4.404 -2.773 1.00 91.75 85 VAL A CA 1
ATOM 694 C C . VAL A 1 85 ? -0.152 5.160 -1.611 1.00 91.75 85 VAL A C 1
ATOM 696 O O . VAL A 1 85 ? -1.366 5.155 -1.426 1.00 91.75 85 VAL A O 1
ATOM 699 N N . THR A 1 86 ? 0.702 5.799 -0.825 1.00 93.25 86 THR A N 1
ATOM 700 C CA . THR A 1 86 ? 0.393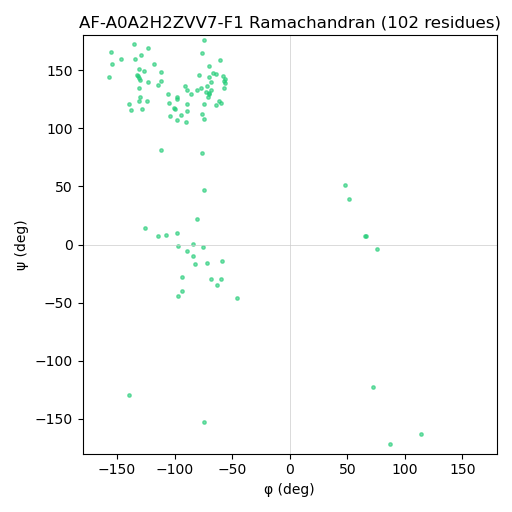 6.819 0.185 1.00 93.25 86 THR A CA 1
ATOM 701 C C . THR A 1 86 ? 1.202 8.068 -0.166 1.00 93.25 86 THR A C 1
ATOM 703 O O . THR A 1 86 ? 2.122 8.002 -0.981 1.00 93.25 86 THR A O 1
ATOM 706 N N . SER A 1 87 ? 0.930 9.201 0.475 1.00 92.81 87 SER A N 1
ATOM 707 C CA . SER A 1 87 ? 1.633 10.473 0.258 1.00 92.81 87 SER A CA 1
ATOM 708 C C . SER A 1 87 ? 3.138 10.423 0.519 1.00 92.81 87 SER A C 1
ATOM 710 O O . SER A 1 87 ? 3.845 11.349 0.132 1.00 92.81 87 SER A O 1
ATOM 712 N N . GLU A 1 88 ? 3.661 9.384 1.168 1.00 93.06 88 GLU A N 1
ATOM 713 C CA . GLU A 1 88 ? 5.106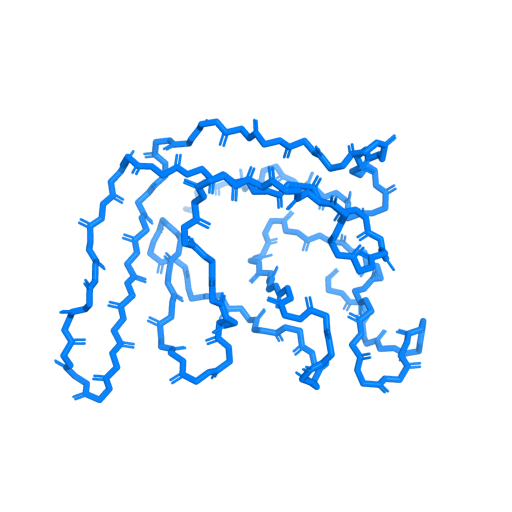 9.205 1.335 1.00 93.06 88 GLU A CA 1
ATOM 714 C C . GLU A 1 88 ? 5.769 8.562 0.109 1.00 93.06 88 GLU A C 1
ATOM 716 O O . GLU A 1 88 ? 6.984 8.645 -0.028 1.00 93.06 88 GLU A O 1
ATOM 721 N N . ILE A 1 89 ? 4.997 7.937 -0.781 1.00 92.12 89 ILE A N 1
ATOM 722 C CA . ILE A 1 89 ? 5.507 7.306 -1.995 1.00 92.12 89 ILE A CA 1
ATOM 723 C C . ILE A 1 89 ? 5.516 8.331 -3.118 1.00 92.12 89 ILE A C 1
ATOM 725 O O . ILE A 1 89 ? 4.538 9.038 -3.329 1.00 92.12 89 ILE A O 1
ATOM 729 N N . GLU A 1 90 ? 6.626 8.390 -3.839 1.00 91.81 90 GLU A N 1
ATOM 730 C CA . GLU A 1 90 ? 6.791 9.230 -5.017 1.00 91.81 90 GLU A CA 1
ATOM 731 C C . GLU A 1 90 ? 7.330 8.426 -6.204 1.00 91.81 90 GLU A C 1
ATOM 733 O O . GLU A 1 90 ? 7.915 7.344 -6.050 1.00 91.81 90 GLU A O 1
ATOM 738 N N . GLY A 1 91 ? 7.182 8.998 -7.398 1.00 86.56 91 GLY A N 1
ATOM 739 C CA . GLY A 1 91 ? 7.800 8.498 -8.623 1.00 86.56 91 GLY A CA 1
ATOM 740 C C . GLY A 1 91 ? 6.796 7.984 -9.651 1.00 86.56 91 GLY A C 1
ATOM 741 O O . GLY A 1 91 ? 5.615 8.314 -9.617 1.00 86.56 91 GLY A O 1
ATOM 742 N N . ILE A 1 92 ? 7.278 7.207 -10.628 1.00 83.56 92 ILE A N 1
ATOM 743 C CA . ILE A 1 92 ? 6.427 6.703 -11.717 1.00 83.56 92 ILE A CA 1
ATOM 744 C C . ILE A 1 92 ? 5.827 5.384 -11.276 1.00 83.56 92 ILE A C 1
ATOM 746 O O . ILE A 1 92 ? 6.536 4.387 -11.123 1.00 83.56 92 ILE A O 1
ATOM 750 N N . VAL A 1 93 ? 4.514 5.374 -11.132 1.00 81.00 93 VAL A N 1
ATOM 751 C CA . VAL A 1 93 ? 3.757 4.218 -10.688 1.00 81.00 93 VAL A CA 1
ATOM 752 C C . VAL A 1 93 ? 3.072 3.594 -11.897 1.00 81.00 93 VAL A C 1
ATOM 754 O O . VAL A 1 93 ? 2.158 4.182 -12.464 1.00 81.00 93 VAL A O 1
ATOM 757 N N . LYS A 1 94 ? 3.516 2.398 -12.307 1.00 78.62 94 LYS A N 1
ATOM 758 C CA . LYS A 1 94 ? 2.903 1.701 -13.446 1.00 78.62 94 LYS A CA 1
ATOM 759 C C . LYS A 1 94 ? 1.505 1.211 -13.087 1.00 78.62 94 LYS A C 1
ATOM 761 O O . LYS A 1 94 ? 1.324 0.521 -12.090 1.00 78.62 94 LYS A O 1
ATOM 766 N N . GLY A 1 95 ? 0.553 1.505 -13.951 1.00 76.31 95 GLY A N 1
ATOM 767 C CA . GLY A 1 95 ? -0.836 1.088 -13.874 1.00 76.31 95 GLY A CA 1
ATOM 768 C C . GLY A 1 95 ? -1.364 0.701 -15.258 1.00 76.31 95 GLY A C 1
ATOM 769 O O . GLY A 1 95 ? -0.749 -0.092 -15.975 1.00 76.31 95 GLY A O 1
ATOM 770 N N . ARG A 1 96 ? -2.514 1.261 -15.648 1.00 72.94 96 ARG A N 1
ATOM 771 C CA . ARG A 1 96 ? -3.240 0.930 -16.883 1.00 72.94 96 ARG A CA 1
ATOM 772 C C . ARG A 1 96 ? -2.458 1.247 -18.160 1.00 72.94 96 ARG A C 1
ATOM 774 O O . ARG A 1 96 ? -2.623 0.535 -19.148 1.00 72.94 96 ARG A O 1
ATOM 781 N N . THR A 1 97 ? -1.661 2.312 -18.177 1.00 76.94 97 THR A N 1
ATOM 782 C CA . THR A 1 97 ? -0.911 2.757 -19.366 1.00 76.94 97 THR A CA 1
ATOM 783 C C . THR A 1 97 ? 0.594 2.493 -19.258 1.00 76.94 97 THR A C 1
ATOM 785 O O . THR A 1 97 ? 1.375 2.889 -20.127 1.00 76.94 97 THR A O 1
ATOM 788 N N . GLY A 1 98 ? 1.020 1.768 -18.222 1.00 73.88 98 GLY A N 1
ATOM 789 C CA . GLY A 1 98 ? 2.416 1.429 -17.986 1.00 73.88 98 GLY A CA 1
ATOM 790 C C . GLY A 1 98 ? 3.208 2.651 -17.525 1.00 73.88 98 GLY A C 1
ATOM 791 O O . GLY A 1 98 ? 2.895 3.255 -16.511 1.00 73.88 98 GLY A O 1
ATOM 792 N N . A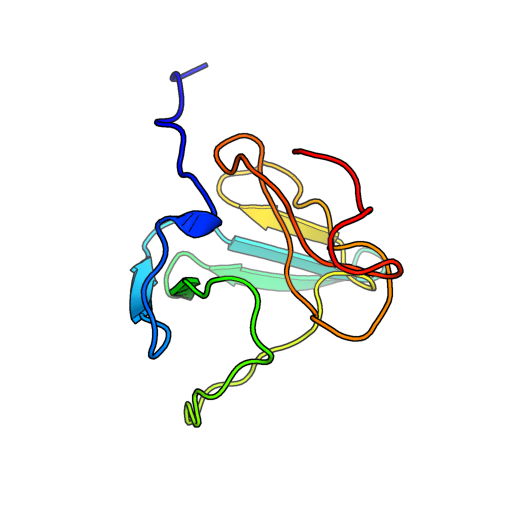SN A 1 99 ? 4.267 3.021 -18.248 1.00 68.50 99 ASN A N 1
ATOM 793 C CA . ASN A 1 99 ? 5.134 4.149 -17.862 1.00 68.50 99 ASN A CA 1
ATOM 794 C C . ASN A 1 99 ? 4.521 5.537 -18.120 1.00 68.50 99 ASN A C 1
ATOM 796 O O . ASN A 1 99 ? 5.183 6.538 -17.860 1.00 68.50 99 ASN A O 1
ATOM 800 N N . LEU A 1 100 ? 3.316 5.599 -18.690 1.00 70.12 100 LEU A N 1
ATOM 801 C CA . LEU A 1 100 ? 2.608 6.847 -18.988 1.00 70.12 100 LEU A CA 1
ATOM 802 C C . LEU A 1 100 ? 1.585 7.219 -17.906 1.00 70.12 100 LEU A C 1
ATOM 804 O O . LEU A 1 100 ? 0.926 8.252 -18.018 1.00 70.12 100 LEU A O 1
ATOM 808 N N . ASP A 1 101 ? 1.451 6.386 -16.875 1.00 69.19 101 ASP A N 1
ATOM 809 C CA . ASP A 1 101 ? 0.589 6.661 -15.733 1.00 69.19 101 ASP A CA 1
ATOM 810 C C . ASP A 1 101 ? 1.163 7.812 -14.880 1.00 69.19 101 ASP A C 1
ATOM 812 O O . ASP A 1 101 ? 2.370 8.081 -14.929 1.00 69.19 101 ASP A O 1
ATOM 816 N N . PRO A 1 102 ? 0.305 8.548 -14.147 1.00 65.56 102 PRO A N 1
ATOM 817 C CA . PRO A 1 102 ? 0.704 9.762 -13.445 1.00 65.56 102 PRO A CA 1
ATOM 818 C C . PRO A 1 102 ? 1.844 9.525 -12.448 1.00 65.56 102 PRO A C 1
ATOM 820 O O . PRO A 1 102 ? 1.926 8.485 -11.792 1.00 65.56 102 PRO A O 1
ATOM 823 N N . VAL A 1 103 ? 2.707 10.536 -12.326 1.00 67.50 103 VAL A N 1
ATOM 824 C CA . VAL A 1 103 ? 3.672 10.635 -11.229 1.00 67.50 103 VAL A CA 1
ATOM 825 C C . VAL A 1 103 ? 2.891 10.926 -9.954 1.00 67.50 103 VAL A C 1
ATOM 827 O O . VAL A 1 103 ? 2.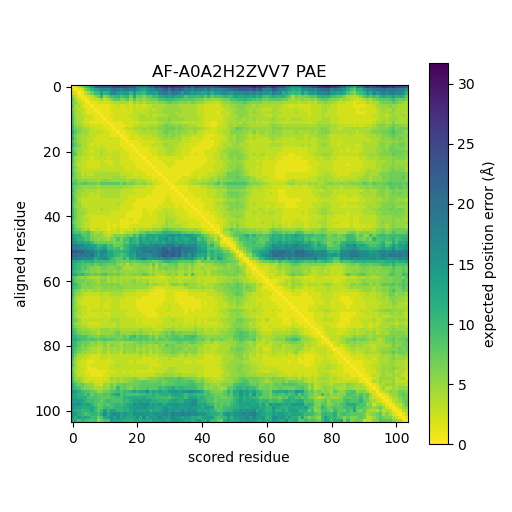056 11.835 -9.947 1.00 67.50 103 VAL A O 1
ATOM 830 N N . VAL A 1 104 ? 3.158 10.145 -8.912 1.00 70.31 104 VAL A N 1
ATOM 831 C CA . VAL A 1 104 ? 2.633 10.369 -7.557 1.00 70.31 104 VAL A CA 1
ATOM 832 C C . VAL A 1 104 ? 3.653 11.102 -6.698 1.00 70.31 104 VAL A C 1
ATOM 834 O O . VAL A 1 104 ? 4.871 10.953 -6.977 1.00 70.31 104 VAL A O 1
#

Sequence (104 aa):
MTEKTKLNVQSFPRPPRLEKTSRHLRITYKDVEIADTHDAYWMLETHHPPSASSNRLSFYAGPWDCFVDGERVDPQPGDFYGGWVTSEIEGIVKGRTGNLDPVV

Radius of gyration: 13.58 Å; Cα contacts (8 Å, |Δi|>4): 197; chains: 1; bounding box: 34×35×33 Å

Organism: Trichoderma parareesei (NCBI:txid858221)

Foldseek 3Di:
DPDAAADELQPADPVWDKAFFQWWKWKAAPNRTPDTGSGDIDTRHHQDAHPDPDPDDDDACVRIFMDTNNFTWAGAAADRRSDIDGPSYWDQHQYDVGRPDDTD